Protein AF-A0A0R0ABS8-F1 (afdb_monomer_lite)

Foldseek 3Di:
DPDQPQPDVVNCVVVVVVVVVVLVVVLVVCLVPDLAQVVNLVVVLVVLVVVLVVVLVVCVSNVHDPVVSVVSNVCSVVVSVLQSVQWFADRPGRDTDGDPPSPDRDQADPPPRDGRVVPDPDDDD

Radius of gyration: 18.49 Å; chains: 1; bounding box: 50×42×43 Å

Sequence (125 aa):
MPPSPDLPLDDLMPWLFALWVAVGLAALAFFRHTRNARLKRGVWIALMLGADAVFLGVVWATGAPWYFFALALGVVAIGTRRSLAMTRFCDACGGNHFPMDGQTAPTTCRHCGADLQAARPPTVH

Organism: NCBI:txid676599

Secondary structure (DSSP, 8-state):
-PPP----HHHHHHHHHHHHHHHHHHHHHHHHH---HHHHHHHHHHHHHHHHHHHHHHHHHTT--HHHHHHHHHHHHHHHHHHHHH-EE-TTT--EE--SSSSS---B-TTT--BSGGGSPP---

Structure (mmCIF, N/CA/C/O backbone):
data_AF-A0A0R0ABS8-F1
#
_entry.id   AF-A0A0R0ABS8-F1
#
loop_
_atom_site.group_PDB
_atom_site.id
_atom_site.type_symbol
_atom_site.label_atom_id
_atom_site.label_alt_id
_atom_site.label_comp_id
_atom_site.label_asym_id
_atom_site.label_entity_id
_atom_site.label_seq_id
_atom_site.pdbx_PDB_ins_code
_atom_site.Cartn_x
_atom_site.Cartn_y
_atom_site.Cartn_z
_atom_site.occupancy
_atom_site.B_iso_or_equiv
_atom_site.auth_seq_id
_atom_site.auth_comp_id
_atom_site.auth_asym_id
_atom_site.auth_atom_id
_atom_site.pdbx_PDB_model_num
ATOM 1 N N . MET A 1 1 ? 30.102 -0.454 -21.520 1.00 45.16 1 MET A N 1
ATOM 2 C CA . MET A 1 1 ? 28.705 -0.562 -21.058 1.00 45.16 1 MET A CA 1
ATOM 3 C C . MET A 1 1 ? 28.683 -1.740 -20.098 1.00 45.16 1 MET A C 1
ATOM 5 O O . MET A 1 1 ? 28.936 -2.842 -20.568 1.00 45.16 1 MET A O 1
ATOM 9 N N . PRO A 1 2 ? 28.606 -1.530 -18.773 1.00 46.81 2 PRO A N 1
ATOM 10 C CA . PRO A 1 2 ? 28.516 -2.657 -17.850 1.00 46.81 2 PRO A CA 1
ATOM 11 C C . PRO A 1 2 ? 27.221 -3.427 -18.157 1.00 46.81 2 PRO A C 1
ATOM 13 O O . PRO A 1 2 ? 26.221 -2.771 -18.456 1.00 46.81 2 PRO A O 1
ATOM 16 N N . PRO A 1 3 ? 27.228 -4.771 -18.145 1.00 51.59 3 PRO A N 1
ATOM 17 C CA . PRO A 1 3 ? 25.997 -5.537 -18.265 1.00 51.59 3 PRO A CA 1
ATOM 18 C C . PRO A 1 3 ? 25.083 -5.114 -17.118 1.00 51.59 3 PRO A C 1
ATOM 20 O O . PRO A 1 3 ? 25.469 -5.185 -15.947 1.00 51.59 3 PRO A O 1
ATOM 23 N N . SER A 1 4 ? 23.903 -4.601 -17.452 1.00 60.97 4 SER A N 1
ATOM 24 C CA . SER A 1 4 ? 22.825 -4.512 -16.484 1.00 60.97 4 SER A CA 1
ATOM 25 C C . SER A 1 4 ? 22.567 -5.939 -15.982 1.00 60.97 4 SER A C 1
ATOM 27 O O . SER A 1 4 ? 22.556 -6.876 -16.786 1.00 60.97 4 SER A O 1
ATOM 29 N N . PRO A 1 5 ? 22.469 -6.166 -14.661 1.00 56.81 5 PRO A N 1
ATOM 30 C CA . PRO A 1 5 ? 22.058 -7.454 -14.132 1.00 56.81 5 PRO A CA 1
ATOM 31 C C . PRO A 1 5 ? 20.564 -7.589 -14.420 1.00 56.81 5 PRO A C 1
ATOM 33 O O . PRO A 1 5 ? 19.728 -7.343 -13.553 1.00 56.81 5 PRO A O 1
ATOM 36 N N . ASP A 1 6 ? 20.240 -7.906 -15.669 1.00 62.81 6 ASP A N 1
ATOM 37 C CA . ASP A 1 6 ? 18.882 -8.147 -16.123 1.00 62.81 6 ASP A CA 1
ATOM 38 C C . ASP A 1 6 ? 18.457 -9.487 -15.514 1.00 62.81 6 ASP A C 1
ATOM 40 O O . ASP A 1 6 ? 18.614 -10.546 -16.118 1.00 62.81 6 ASP A O 1
ATOM 44 N N . LEU A 1 7 ? 18.001 -9.462 -14.259 1.00 65.88 7 LEU A N 1
ATOM 45 C CA . LEU A 1 7 ? 17.281 -10.583 -13.670 1.00 65.88 7 LEU A CA 1
ATOM 46 C C . LEU A 1 7 ? 16.002 -10.748 -14.495 1.00 65.88 7 LEU A C 1
ATOM 48 O O . LEU A 1 7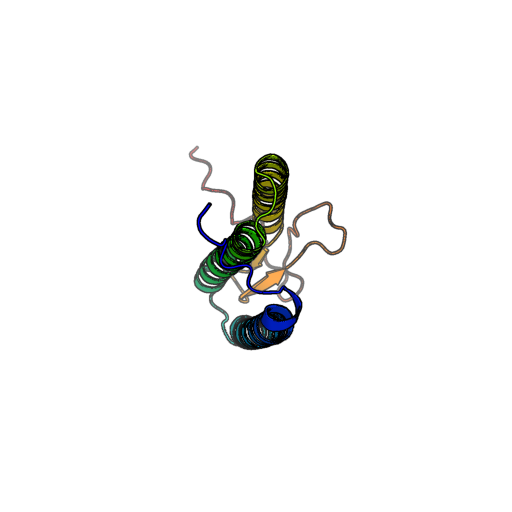 ? 15.153 -9.849 -14.463 1.00 65.88 7 LEU A O 1
ATOM 52 N N . PRO A 1 8 ? 15.854 -11.841 -15.261 1.00 76.50 8 PRO A N 1
ATOM 53 C CA . PRO A 1 8 ? 14.669 -12.028 -16.073 1.00 76.50 8 PRO A CA 1
ATOM 54 C C . PRO A 1 8 ? 13.462 -12.115 -15.139 1.00 76.50 8 PRO A C 1
ATOM 56 O O . PRO A 1 8 ? 13.474 -12.815 -14.124 1.00 76.50 8 PRO A O 1
ATOM 59 N N . LEU A 1 9 ? 12.410 -11.368 -15.473 1.00 79.38 9 LEU A N 1
ATOM 60 C CA . LEU A 1 9 ? 11.199 -11.292 -14.657 1.00 79.38 9 LEU A CA 1
ATOM 61 C C . LEU A 1 9 ? 10.586 -12.683 -14.419 1.00 79.38 9 LEU A C 1
ATOM 63 O O . LEU A 1 9 ? 10.022 -12.928 -13.353 1.00 79.38 9 LEU A O 1
ATOM 67 N N . ASP A 1 10 ? 10.757 -13.590 -15.381 1.00 84.00 10 ASP A N 1
ATOM 68 C CA . ASP A 1 10 ? 10.293 -14.977 -15.324 1.00 84.00 10 ASP A CA 1
ATOM 69 C C . ASP A 1 10 ? 10.928 -15.771 -14.171 1.00 84.00 10 ASP A C 1
ATOM 71 O O . ASP A 1 10 ? 10.237 -16.559 -13.525 1.00 84.00 10 ASP A O 1
ATOM 75 N N . ASP A 1 11 ? 12.194 -15.503 -13.831 1.00 85.56 11 ASP A N 1
ATOM 76 C CA . ASP A 1 11 ? 12.876 -16.148 -12.699 1.00 85.56 11 ASP A CA 1
ATOM 77 C C . ASP A 1 11 ? 12.467 -15.526 -11.355 1.00 85.56 11 ASP A C 1
ATOM 79 O O . ASP A 1 11 ? 12.468 -16.192 -10.315 1.00 85.56 11 ASP A O 1
ATOM 83 N N . LEU A 1 12 ? 12.091 -14.243 -11.355 1.00 83.19 12 LEU A N 1
ATOM 84 C CA . LEU A 1 12 ? 11.690 -13.507 -10.153 1.00 83.19 12 LEU A CA 1
ATOM 85 C C . LEU A 1 12 ? 10.230 -13.788 -9.755 1.00 83.19 12 LEU A C 1
ATOM 87 O O . LEU A 1 12 ? 9.886 -13.764 -8.569 1.00 83.19 12 LEU A O 1
ATOM 91 N N . MET A 1 13 ? 9.367 -14.061 -10.738 1.00 87.06 13 MET A N 1
ATOM 92 C CA . MET A 1 13 ? 7.920 -14.214 -10.561 1.00 87.06 13 MET A CA 1
ATOM 93 C C . MET A 1 13 ? 7.527 -15.260 -9.501 1.00 87.06 13 MET A C 1
ATOM 95 O O . MET A 1 13 ? 6.704 -14.932 -8.640 1.00 87.06 13 MET A O 1
ATOM 99 N N . PRO A 1 14 ? 8.101 -16.484 -9.474 1.00 91.94 14 PRO A N 1
ATOM 100 C CA . PRO A 1 14 ? 7.726 -17.495 -8.485 1.00 91.94 14 PRO A CA 1
ATOM 101 C C . PRO A 1 14 ? 8.056 -17.058 -7.055 1.00 91.94 14 PRO A C 1
ATOM 103 O O . PRO A 1 14 ? 7.266 -17.283 -6.136 1.00 91.94 14 PRO A O 1
ATOM 106 N N . TRP A 1 15 ? 9.194 -16.384 -6.868 1.00 90.25 15 TRP A N 1
ATOM 107 C CA . TRP A 1 15 ? 9.634 -15.882 -5.567 1.00 90.25 15 TRP A CA 1
ATOM 108 C C . TRP A 1 15 ? 8.773 -14.726 -5.074 1.00 90.25 15 TRP A C 1
ATOM 110 O O . TRP A 1 15 ? 8.380 -14.716 -3.906 1.00 90.25 15 TRP A O 1
ATOM 120 N N . LEU A 1 16 ? 8.425 -13.788 -5.958 1.00 90.06 16 LEU A N 1
ATOM 121 C CA . LEU A 1 16 ? 7.480 -12.721 -5.632 1.00 90.06 16 LEU A CA 1
ATOM 122 C C . LEU A 1 16 ? 6.128 -13.306 -5.234 1.00 90.06 16 LEU A C 1
ATOM 124 O O . LEU A 1 16 ? 5.567 -12.914 -4.213 1.00 90.06 16 LEU A O 1
ATOM 128 N N . PHE A 1 17 ? 5.618 -14.276 -5.992 1.00 92.50 17 PHE A N 1
ATOM 129 C CA . PHE A 1 17 ? 4.343 -14.914 -5.683 1.00 92.50 17 PHE A CA 1
ATOM 130 C C . PHE A 1 17 ? 4.376 -15.630 -4.325 1.00 92.50 17 PHE A C 1
ATOM 132 O O . PHE A 1 17 ? 3.483 -15.431 -3.501 1.00 92.50 17 PHE A O 1
ATOM 139 N N . ALA A 1 18 ? 5.433 -16.398 -4.049 1.00 93.81 18 ALA A N 1
ATOM 140 C CA . ALA A 1 18 ? 5.628 -17.058 -2.759 1.00 93.81 18 ALA A CA 1
ATOM 141 C C . ALA A 1 18 ? 5.700 -16.052 -1.597 1.00 93.81 18 ALA A C 1
ATOM 143 O O . ALA A 1 18 ? 5.050 -16.254 -0.568 1.00 93.81 18 ALA A O 1
ATOM 144 N N . LEU A 1 19 ? 6.426 -14.942 -1.777 1.00 92.81 19 LEU A N 1
ATOM 145 C CA . LEU A 1 19 ? 6.496 -13.849 -0.807 1.00 92.81 19 LEU A CA 1
ATOM 146 C C . LEU A 1 19 ? 5.106 -13.260 -0.533 1.00 92.81 19 LEU A C 1
ATOM 148 O O . LEU A 1 19 ? 4.719 -13.128 0.628 1.00 92.81 19 LEU A O 1
ATOM 152 N N . TRP A 1 20 ? 4.334 -12.949 -1.577 1.00 93.06 20 TRP A N 1
ATOM 153 C CA . TRP A 1 20 ? 2.990 -12.384 -1.432 1.00 93.06 20 TRP A CA 1
ATOM 154 C C . TRP A 1 20 ? 2.024 -13.337 -0.733 1.00 93.06 20 TRP A C 1
ATOM 156 O O . TRP A 1 20 ? 1.262 -12.904 0.134 1.00 93.06 20 TRP A O 1
ATOM 166 N N . VAL A 1 21 ? 2.082 -14.632 -1.052 1.00 95.62 21 VAL A N 1
ATOM 167 C CA . VAL A 1 21 ? 1.290 -15.659 -0.362 1.00 95.62 21 VAL A CA 1
ATOM 168 C C . VAL A 1 21 ? 1.673 -15.727 1.118 1.00 95.62 21 VAL A C 1
ATOM 170 O O . VAL A 1 21 ? 0.790 -15.692 1.978 1.00 95.62 21 VAL A O 1
ATOM 173 N N . ALA A 1 22 ? 2.969 -15.763 1.437 1.00 93.81 22 ALA A N 1
ATOM 174 C CA . ALA A 1 22 ? 3.448 -15.818 2.817 1.00 93.81 22 ALA A CA 1
ATOM 175 C C . ALA A 1 22 ? 3.025 -14.579 3.625 1.00 93.81 22 ALA A C 1
ATOM 177 O O . ALA A 1 22 ? 2.482 -14.711 4.726 1.00 93.81 22 ALA A O 1
ATOM 178 N N . VAL A 1 23 ? 3.201 -13.380 3.061 1.00 91.75 23 VAL A N 1
ATOM 179 C CA . VAL A 1 23 ? 2.776 -12.115 3.680 1.00 91.75 23 VAL A CA 1
ATOM 180 C C . VAL A 1 23 ? 1.261 -12.082 3.865 1.00 91.75 23 VAL A C 1
ATOM 182 O O . VAL A 1 23 ? 0.789 -11.717 4.942 1.00 91.75 23 VAL A O 1
ATOM 185 N N . GLY A 1 24 ? 0.491 -12.501 2.859 1.00 91.19 24 GLY A N 1
ATOM 186 C CA . GLY A 1 24 ? -0.969 -12.546 2.921 1.00 91.19 24 GLY A CA 1
ATOM 187 C C . GLY A 1 24 ? -1.482 -13.466 4.030 1.00 91.19 24 GLY A C 1
ATOM 188 O O . GLY A 1 24 ? -2.344 -13.065 4.815 1.00 91.19 24 GLY A O 1
ATOM 189 N N . LEU A 1 25 ? -0.914 -14.669 4.153 1.00 93.94 25 LEU A N 1
ATOM 190 C CA . LEU A 1 25 ? -1.272 -15.621 5.208 1.00 93.94 25 LEU A CA 1
ATOM 191 C C . LEU A 1 25 ? -0.867 -15.120 6.599 1.00 93.94 25 LEU A C 1
ATOM 193 O O . LEU A 1 25 ? -1.673 -15.186 7.532 1.00 93.94 25 LEU A O 1
ATOM 197 N N . ALA A 1 26 ? 0.344 -14.574 6.740 1.00 91.50 26 ALA A N 1
ATOM 198 C CA . ALA A 1 26 ? 0.823 -14.014 8.000 1.00 91.50 26 ALA A CA 1
ATOM 199 C C . ALA A 1 26 ? -0.034 -12.820 8.448 1.00 91.50 26 ALA A C 1
ATOM 201 O O . ALA A 1 26 ? -0.464 -12.759 9.603 1.00 91.50 26 ALA A O 1
ATOM 202 N N . ALA A 1 27 ? -0.351 -11.909 7.525 1.00 89.38 27 ALA A N 1
ATOM 203 C CA . ALA A 1 27 ? -1.239 -10.786 7.782 1.00 89.38 27 ALA A CA 1
ATOM 204 C C . ALA A 1 27 ? -2.633 -11.282 8.183 1.00 89.38 27 ALA A C 1
ATOM 206 O O . ALA A 1 27 ? -3.163 -10.854 9.206 1.00 89.38 27 ALA A O 1
ATOM 207 N N . LEU A 1 28 ? -3.216 -12.227 7.441 1.00 89.38 28 LEU A N 1
ATOM 208 C CA . LEU A 1 28 ? -4.532 -12.782 7.759 1.00 89.38 28 LEU A CA 1
ATOM 209 C C . LEU A 1 28 ? -4.570 -13.386 9.170 1.00 89.38 28 LEU A C 1
ATOM 211 O O . LEU A 1 28 ? -5.486 -13.084 9.938 1.00 89.38 28 LEU A O 1
ATOM 215 N N . ALA A 1 29 ? -3.577 -14.199 9.531 1.00 90.38 29 ALA A N 1
ATOM 216 C CA . ALA A 1 29 ? -3.472 -14.785 10.865 1.00 90.38 29 ALA A CA 1
ATOM 217 C C . ALA A 1 29 ? -3.354 -13.699 11.949 1.00 90.38 29 ALA A C 1
ATOM 219 O O . ALA A 1 29 ? -4.113 -13.699 12.925 1.00 90.38 29 ALA A O 1
ATOM 220 N N . PHE A 1 30 ? -2.470 -12.723 11.738 1.00 91.06 30 PHE A N 1
ATOM 221 C CA . PHE A 1 30 ? -2.244 -11.612 12.658 1.00 91.06 30 PHE A CA 1
ATOM 222 C C . PHE A 1 30 ? -3.506 -10.759 12.865 1.00 91.06 30 PHE A C 1
ATOM 224 O O . PHE A 1 30 ? -3.951 -10.545 13.996 1.00 91.06 30 PHE A O 1
ATOM 231 N N . PHE A 1 31 ? -4.145 -10.314 11.780 1.00 86.88 31 PHE A N 1
ATOM 232 C CA . PHE A 1 31 ? -5.333 -9.463 11.848 1.00 86.88 31 PHE A CA 1
ATOM 233 C C . PHE A 1 31 ? -6.559 -10.191 12.411 1.00 86.88 31 PHE A C 1
ATOM 235 O O . PHE A 1 31 ? -7.440 -9.520 12.957 1.00 86.88 31 PHE A O 1
ATOM 242 N N . ARG A 1 32 ? -6.620 -11.526 12.330 1.00 85.38 32 ARG A N 1
ATOM 243 C CA . ARG A 1 32 ? -7.682 -12.323 12.965 1.00 85.38 32 ARG A CA 1
ATOM 244 C C . ARG A 1 32 ? -7.452 -12.540 14.459 1.00 85.38 32 ARG A C 1
ATOM 246 O O . ARG A 1 32 ? -8.424 -12.526 15.209 1.00 85.38 32 ARG A O 1
ATOM 253 N N . HIS A 1 33 ? -6.209 -12.740 14.893 1.00 87.19 33 HIS A N 1
ATOM 254 C CA . HIS A 1 33 ? -5.924 -13.110 16.282 1.00 87.19 33 HIS A CA 1
ATOM 255 C C . HIS A 1 33 ? -5.691 -11.903 17.200 1.00 87.19 33 HIS A C 1
ATOM 257 O O . HIS A 1 33 ? -6.124 -11.881 18.351 1.00 87.19 33 HIS A O 1
ATOM 263 N N . THR A 1 34 ? -5.036 -10.858 16.700 1.00 86.69 34 THR A N 1
ATOM 264 C CA . THR A 1 34 ? -4.792 -9.645 17.482 1.00 86.69 34 THR A CA 1
ATOM 265 C C . THR A 1 34 ? -6.089 -8.847 17.635 1.00 86.69 34 THR A C 1
ATOM 267 O O . THR A 1 34 ? -6.823 -8.671 16.672 1.00 86.69 34 THR A O 1
ATOM 270 N N . ARG A 1 35 ? -6.382 -8.307 18.824 1.00 83.56 35 ARG A N 1
ATOM 271 C CA . ARG A 1 35 ? -7.485 -7.335 19.031 1.00 83.56 35 ARG A CA 1
ATOM 272 C C . ARG A 1 35 ? -7.002 -5.896 19.228 1.00 83.56 35 ARG A C 1
ATOM 274 O O . ARG A 1 35 ? -7.793 -4.967 19.176 1.00 83.56 35 ARG A O 1
ATOM 281 N N . ASN A 1 36 ? -5.697 -5.701 19.400 1.00 87.12 36 ASN A N 1
ATOM 282 C CA . ASN A 1 36 ? -5.096 -4.388 19.600 1.00 87.12 36 ASN A CA 1
ATOM 283 C C . ASN A 1 36 ? -5.119 -3.557 18.301 1.00 87.12 36 ASN A C 1
ATOM 285 O O . ASN A 1 36 ? -4.330 -3.793 17.383 1.00 87.12 36 ASN A O 1
ATOM 289 N N . ALA A 1 37 ? -6.013 -2.570 18.240 1.00 83.25 37 ALA A N 1
ATOM 290 C CA . ALA A 1 37 ? -6.198 -1.699 17.082 1.00 83.25 37 ALA A CA 1
ATOM 291 C C . ALA A 1 37 ? -4.981 -0.809 16.782 1.00 83.25 37 ALA A C 1
ATOM 293 O O . ALA A 1 37 ? -4.639 -0.605 15.615 1.00 83.25 37 ALA A O 1
ATOM 294 N N . ARG A 1 38 ? -4.270 -0.336 17.815 1.00 84.50 38 ARG A N 1
ATOM 295 C CA . ARG A 1 38 ? -3.059 0.483 17.652 1.00 84.50 38 ARG A CA 1
ATOM 296 C C . ARG A 1 38 ? -1.937 -0.313 16.990 1.00 84.50 38 ARG A C 1
ATOM 298 O O . ARG A 1 38 ? -1.311 0.180 16.053 1.00 84.50 38 ARG A O 1
ATOM 305 N N . LEU A 1 39 ? -1.732 -1.556 17.432 1.00 87.81 39 LEU A N 1
ATOM 306 C CA . LEU A 1 39 ? -0.741 -2.453 16.836 1.00 87.81 39 LEU A CA 1
ATOM 307 C C . LEU A 1 39 ? -1.113 -2.803 15.388 1.00 87.81 39 LEU A C 1
ATOM 309 O O . LEU A 1 39 ? -0.272 -2.707 14.499 1.00 87.81 39 LEU A O 1
ATOM 313 N N . LYS A 1 40 ? -2.389 -3.117 15.130 1.00 86.75 40 LYS A N 1
ATOM 314 C CA . LYS A 1 40 ? -2.907 -3.365 13.775 1.00 86.75 40 LYS A CA 1
ATOM 315 C C . LYS A 1 40 ? -2.677 -2.198 12.826 1.00 86.75 40 LYS A C 1
ATOM 317 O O . LYS A 1 40 ? -2.255 -2.423 11.698 1.00 86.75 40 LYS A O 1
ATOM 322 N N . ARG A 1 41 ? -2.918 -0.964 13.279 1.00 88.00 41 ARG A N 1
ATOM 323 C CA . ARG A 1 41 ? -2.688 0.240 12.471 1.00 88.00 41 ARG A CA 1
ATOM 324 C C . ARG A 1 41 ? -1.210 0.394 12.107 1.00 88.00 41 ARG A C 1
ATOM 326 O O . ARG A 1 41 ? -0.910 0.663 10.950 1.00 88.00 41 ARG A O 1
ATOM 333 N N . GLY A 1 42 ? -0.304 0.176 13.063 1.00 89.06 42 GLY A N 1
ATOM 334 C CA . GLY A 1 42 ? 1.140 0.205 12.813 1.00 89.06 42 GLY A CA 1
ATOM 335 C C . GLY A 1 42 ? 1.585 -0.864 11.812 1.00 89.06 42 GLY A C 1
ATOM 336 O O . GLY A 1 42 ? 2.254 -0.545 10.834 1.00 89.06 42 GLY A O 1
ATOM 337 N N . VAL A 1 43 ? 1.145 -2.111 12.007 1.00 91.12 43 VAL A N 1
ATOM 338 C CA . VAL A 1 43 ? 1.456 -3.226 11.096 1.00 91.12 43 VAL A CA 1
ATOM 339 C C . VAL A 1 43 ? 0.867 -2.994 9.706 1.00 91.12 43 VAL A C 1
ATOM 341 O O . VAL A 1 43 ? 1.541 -3.250 8.719 1.00 91.12 43 VAL A O 1
ATOM 344 N N . TRP A 1 44 ? -0.350 -2.456 9.599 1.00 89.88 44 TRP A N 1
ATOM 345 C CA . TRP A 1 44 ? -0.960 -2.124 8.310 1.00 89.88 44 TRP A CA 1
ATOM 346 C C . TRP A 1 44 ? -0.170 -1.063 7.541 1.00 89.88 44 TRP A C 1
ATOM 348 O O . TRP A 1 44 ? 0.076 -1.231 6.349 1.00 89.88 44 TRP A O 1
ATOM 358 N N . ILE A 1 45 ? 0.269 0.001 8.225 1.00 91.06 45 ILE A N 1
ATOM 359 C CA . ILE A 1 45 ? 1.125 1.033 7.625 1.00 91.06 45 ILE A CA 1
ATOM 360 C C . ILE A 1 45 ? 2.449 0.418 7.160 1.00 91.06 45 ILE A C 1
ATOM 362 O O . ILE A 1 45 ? 2.856 0.650 6.025 1.00 91.06 45 ILE A O 1
ATOM 366 N N . ALA A 1 46 ? 3.092 -0.394 8.003 1.00 92.56 46 ALA A N 1
ATOM 367 C CA . ALA A 1 46 ? 4.347 -1.055 7.656 1.00 92.56 46 ALA A CA 1
ATOM 368 C C . ALA A 1 46 ? 4.190 -2.009 6.459 1.00 92.56 46 ALA A C 1
ATOM 370 O O . ALA A 1 46 ? 5.033 -2.004 5.568 1.00 92.56 46 ALA A O 1
ATOM 371 N N . LEU A 1 47 ? 3.102 -2.785 6.406 1.00 91.50 47 LEU A N 1
ATOM 372 C CA . LEU A 1 47 ? 2.809 -3.692 5.295 1.00 91.50 47 LEU A CA 1
ATOM 373 C C . LEU A 1 47 ? 2.570 -2.938 3.986 1.00 91.50 47 LEU A C 1
ATOM 375 O O . LEU A 1 47 ? 3.121 -3.343 2.971 1.00 91.50 47 LEU A O 1
ATOM 379 N N . MET A 1 48 ? 1.798 -1.847 4.006 1.00 90.94 48 MET A N 1
ATOM 380 C CA . MET A 1 48 ? 1.570 -1.013 2.819 1.00 90.94 48 MET A CA 1
ATOM 381 C C . MET A 1 48 ? 2.876 -0.407 2.299 1.00 90.94 48 MET A C 1
ATOM 383 O O . MET A 1 48 ? 3.219 -0.593 1.139 1.00 90.94 48 MET A O 1
ATOM 387 N N . LEU A 1 49 ? 3.659 0.236 3.170 1.00 93.88 49 LEU A N 1
ATOM 388 C CA . LEU A 1 49 ? 4.935 0.833 2.761 1.00 93.88 49 LEU A CA 1
ATOM 389 C C . LEU A 1 49 ? 5.956 -0.220 2.304 1.00 93.88 49 LEU A C 1
ATOM 391 O O . LEU A 1 49 ? 6.720 0.026 1.374 1.00 93.88 49 LEU A O 1
ATOM 395 N N . GLY A 1 50 ? 5.973 -1.395 2.939 1.00 93.88 50 GLY A N 1
ATOM 396 C CA . GLY A 1 50 ? 6.826 -2.511 2.535 1.00 93.88 50 GLY A CA 1
ATOM 397 C C . GLY A 1 50 ? 6.431 -3.077 1.170 1.00 93.88 50 GLY A C 1
ATOM 398 O O . GLY A 1 50 ? 7.295 -3.281 0.323 1.00 93.88 50 GLY A O 1
ATOM 399 N N . ALA A 1 51 ? 5.132 -3.271 0.936 1.00 92.12 51 ALA A N 1
ATOM 400 C CA . ALA A 1 51 ? 4.574 -3.689 -0.348 1.00 92.12 51 ALA A CA 1
ATOM 401 C C . ALA A 1 51 ? 4.955 -2.718 -1.477 1.00 92.12 51 ALA A C 1
ATOM 403 O O . ALA A 1 51 ? 5.456 -3.141 -2.521 1.00 92.12 51 ALA A O 1
ATOM 404 N N . ASP A 1 52 ? 4.785 -1.422 -1.229 1.00 93.75 52 ASP A N 1
ATOM 405 C CA . ASP A 1 52 ? 5.146 -0.343 -2.147 1.00 93.75 52 ASP A CA 1
ATOM 406 C C . ASP A 1 52 ? 6.644 -0.333 -2.468 1.00 93.75 52 ASP A C 1
ATOM 408 O O . ASP A 1 52 ? 7.038 -0.230 -3.630 1.00 93.75 52 ASP A O 1
ATOM 412 N N . ALA A 1 53 ? 7.487 -0.472 -1.441 1.00 95.25 53 ALA A N 1
ATOM 413 C CA . ALA A 1 53 ? 8.936 -0.514 -1.596 1.00 95.25 53 ALA A CA 1
ATOM 414 C C . ALA A 1 53 ? 9.388 -1.733 -2.412 1.00 95.25 53 ALA A C 1
ATOM 416 O O . ALA A 1 53 ? 10.238 -1.592 -3.290 1.00 95.25 53 ALA A O 1
ATOM 417 N N . VAL A 1 54 ? 8.798 -2.909 -2.167 1.00 93.62 54 VAL A N 1
ATOM 418 C CA . VAL A 1 54 ? 9.069 -4.122 -2.956 1.00 93.62 54 VAL A CA 1
ATOM 419 C C . VAL A 1 54 ? 8.658 -3.910 -4.411 1.00 93.62 54 VAL A C 1
ATOM 421 O O . VAL A 1 54 ? 9.453 -4.179 -5.308 1.00 93.62 54 VAL A O 1
ATOM 424 N N . PHE A 1 55 ? 7.459 -3.379 -4.659 1.00 92.94 55 PHE A N 1
ATOM 425 C CA . PHE A 1 55 ? 6.983 -3.105 -6.014 1.00 92.94 55 PHE A CA 1
ATOM 426 C C . PHE A 1 55 ? 7.900 -2.128 -6.763 1.00 92.94 55 PHE A C 1
ATOM 428 O O . PHE A 1 55 ? 8.343 -2.424 -7.872 1.00 92.94 55 PHE A O 1
ATOM 435 N N . LEU A 1 56 ? 8.245 -0.993 -6.149 1.00 94.00 56 LEU A N 1
ATOM 436 C CA . LEU A 1 56 ? 9.156 -0.014 -6.750 1.00 94.00 56 LEU A CA 1
ATOM 437 C C . LEU A 1 56 ? 10.560 -0.592 -6.960 1.00 94.00 56 LEU A C 1
ATOM 439 O O . LEU A 1 56 ? 11.179 -0.322 -7.987 1.00 94.00 56 LEU A O 1
ATOM 443 N N . GLY A 1 57 ? 11.044 -1.420 -6.032 1.00 91.62 57 GLY A N 1
ATOM 444 C CA . GLY A 1 57 ? 12.309 -2.139 -6.169 1.00 91.62 57 GLY A CA 1
ATOM 445 C C . GLY A 1 57 ? 12.323 -3.067 -7.384 1.00 91.62 57 GLY A C 1
ATOM 446 O O . GLY A 1 57 ? 13.298 -3.067 -8.130 1.00 91.62 57 GLY A O 1
ATOM 447 N N . VAL A 1 58 ? 11.227 -3.791 -7.640 1.00 89.62 58 VAL A N 1
ATOM 448 C CA . VAL A 1 58 ? 11.075 -4.625 -8.845 1.00 89.62 58 VAL A CA 1
ATOM 449 C C . VAL A 1 58 ? 11.049 -3.763 -10.107 1.00 89.62 58 VAL A C 1
ATOM 451 O O . VAL A 1 58 ? 11.795 -4.041 -11.042 1.00 89.62 58 VAL A O 1
ATOM 454 N N . VAL A 1 59 ? 10.257 -2.685 -10.132 1.00 89.50 59 VAL A N 1
ATOM 455 C CA . VAL A 1 59 ? 10.214 -1.762 -11.284 1.00 89.50 59 VAL A CA 1
ATOM 456 C C . VAL A 1 59 ? 11.610 -1.218 -11.595 1.00 89.50 59 VAL A C 1
ATOM 458 O O . VAL A 1 59 ? 12.021 -1.205 -12.754 1.00 89.50 59 VAL A O 1
ATOM 461 N N . TRP A 1 60 ? 12.370 -0.834 -10.571 1.00 88.94 60 TRP A N 1
ATOM 462 C CA . TRP A 1 60 ? 13.753 -0.392 -10.731 1.00 88.94 60 TRP A CA 1
ATOM 463 C C . TRP A 1 60 ? 14.670 -1.505 -11.262 1.00 88.94 60 TRP A C 1
ATOM 465 O O . TRP A 1 60 ? 15.426 -1.281 -12.206 1.00 88.94 60 TRP A O 1
ATOM 475 N N . ALA A 1 61 ? 14.583 -2.712 -10.693 1.00 86.81 61 ALA A N 1
ATOM 476 C CA . ALA A 1 61 ? 15.426 -3.851 -11.061 1.00 86.81 61 ALA A CA 1
ATOM 477 C C . ALA A 1 61 ? 15.213 -4.328 -12.506 1.00 86.81 61 ALA A C 1
ATOM 479 O O . ALA A 1 61 ? 16.158 -4.786 -13.136 1.00 86.81 61 ALA A O 1
ATOM 480 N N . THR A 1 62 ? 14.005 -4.173 -13.053 1.00 85.00 62 THR A N 1
ATOM 481 C CA . THR A 1 62 ? 13.707 -4.515 -14.459 1.00 85.00 62 THR A CA 1
ATOM 482 C C . THR A 1 62 ? 14.307 -3.541 -15.483 1.00 85.00 62 THR A C 1
ATOM 484 O O . THR A 1 62 ? 14.105 -3.716 -16.682 1.00 85.00 62 THR A O 1
ATOM 487 N N . GLY A 1 63 ? 15.017 -2.496 -15.039 1.00 85.31 63 GLY A N 1
ATOM 488 C CA . GLY A 1 63 ? 15.607 -1.496 -15.931 1.00 85.31 63 GLY A CA 1
ATOM 489 C C . GLY A 1 63 ? 14.572 -0.558 -16.558 1.00 85.31 63 GLY A C 1
ATOM 490 O O . GLY A 1 63 ? 14.815 0.010 -17.624 1.00 85.31 63 GLY A O 1
ATOM 491 N N . ALA A 1 64 ? 13.408 -0.396 -15.918 1.00 86.50 64 ALA A N 1
ATOM 492 C CA . ALA A 1 64 ? 12.344 0.453 -16.430 1.00 86.50 64 ALA A CA 1
ATOM 493 C C . ALA A 1 64 ? 12.826 1.906 -16.643 1.00 86.50 64 ALA A C 1
ATOM 495 O O . ALA A 1 64 ? 13.578 2.443 -15.822 1.00 86.50 64 ALA A O 1
ATOM 496 N N . PRO A 1 65 ? 12.363 2.592 -17.705 1.00 91.19 65 PRO A N 1
ATOM 497 C CA . PRO A 1 65 ? 12.708 3.989 -17.931 1.00 91.19 65 PRO A CA 1
ATOM 498 C C . PRO A 1 65 ? 12.324 4.887 -16.747 1.00 91.19 65 PRO A C 1
ATOM 500 O O . PRO A 1 65 ? 11.282 4.699 -16.115 1.00 91.19 65 PRO A O 1
ATOM 503 N N . TRP A 1 66 ? 13.119 5.929 -16.488 1.00 90.88 66 TRP A N 1
ATOM 504 C CA . TRP A 1 66 ? 12.943 6.800 -15.316 1.00 90.88 66 TRP A CA 1
ATOM 505 C C . TRP A 1 66 ? 11.546 7.442 -15.220 1.00 90.88 66 TRP A C 1
ATOM 507 O O . TRP A 1 66 ? 11.018 7.607 -14.122 1.00 90.88 66 TRP A O 1
ATOM 517 N N . TYR A 1 67 ? 10.918 7.774 -16.354 1.00 93.50 67 TYR A N 1
ATOM 518 C CA . TYR A 1 67 ? 9.571 8.351 -16.386 1.00 93.50 67 TYR A CA 1
ATOM 519 C C . TYR A 1 67 ? 8.498 7.338 -15.964 1.00 93.50 67 TYR A C 1
ATOM 521 O O . TYR A 1 67 ? 7.518 7.712 -15.322 1.00 93.50 67 TYR A O 1
ATOM 529 N N . PHE A 1 68 ? 8.694 6.052 -16.270 1.00 91.75 68 PHE A N 1
ATOM 530 C CA . PHE A 1 68 ? 7.805 4.983 -15.824 1.00 91.75 68 PHE A CA 1
ATOM 531 C C . PHE A 1 68 ? 7.937 4.771 -14.316 1.00 91.75 68 PHE A C 1
ATOM 533 O O . PHE A 1 68 ? 6.931 4.669 -13.618 1.00 91.75 68 PHE A O 1
ATOM 540 N N . PHE A 1 69 ? 9.166 4.799 -13.793 1.00 91.81 69 PHE A N 1
ATOM 541 C CA . PHE A 1 69 ? 9.403 4.752 -12.351 1.00 91.81 69 PHE A CA 1
ATOM 542 C C . PHE A 1 69 ? 8.772 5.952 -11.624 1.00 91.81 69 PHE A C 1
ATOM 544 O O . PHE A 1 69 ? 8.111 5.775 -10.603 1.00 91.81 69 PHE A O 1
ATOM 551 N N . ALA A 1 70 ? 8.910 7.166 -12.167 1.00 94.50 70 ALA A N 1
ATOM 552 C CA . ALA A 1 70 ? 8.287 8.365 -11.604 1.00 94.50 70 ALA A CA 1
ATOM 553 C C . ALA A 1 70 ? 6.750 8.264 -11.579 1.00 94.50 70 ALA A C 1
ATOM 555 O O . ALA A 1 70 ? 6.121 8.616 -10.578 1.00 94.50 70 ALA A O 1
ATOM 556 N N . LEU A 1 71 ? 6.147 7.731 -12.648 1.00 95.75 71 LEU A N 1
ATOM 557 C CA . LEU A 1 71 ? 4.712 7.450 -12.700 1.00 95.75 71 LEU A CA 1
ATOM 558 C C . LEU A 1 71 ? 4.307 6.405 -11.650 1.00 95.75 71 LEU A C 1
ATOM 560 O O . LEU A 1 71 ? 3.362 6.639 -10.897 1.00 95.75 71 LEU A O 1
ATOM 564 N N . ALA A 1 72 ? 5.031 5.286 -11.572 1.00 94.06 72 ALA A N 1
ATOM 565 C CA . ALA A 1 72 ? 4.788 4.224 -10.599 1.00 94.06 72 ALA A CA 1
ATOM 566 C C . ALA A 1 72 ? 4.849 4.760 -9.162 1.00 94.06 72 ALA A C 1
ATOM 568 O O . ALA A 1 72 ? 3.927 4.531 -8.382 1.00 94.06 72 ALA A O 1
ATOM 569 N N . LEU A 1 73 ? 5.875 5.551 -8.838 1.00 95.50 73 LEU A N 1
ATOM 570 C CA . LEU A 1 73 ? 6.022 6.210 -7.542 1.00 95.50 73 LEU A CA 1
ATOM 571 C C . LEU A 1 73 ? 4.829 7.122 -7.226 1.00 95.50 73 LEU A C 1
ATOM 573 O O . LEU A 1 73 ? 4.301 7.079 -6.115 1.00 95.50 73 LEU A O 1
ATOM 577 N N . GLY A 1 74 ? 4.377 7.922 -8.196 1.00 95.88 74 GLY A N 1
ATOM 578 C CA . GLY A 1 74 ? 3.211 8.791 -8.036 1.00 95.88 74 GLY A CA 1
ATOM 579 C C . GLY A 1 74 ? 1.924 8.007 -7.762 1.00 95.88 74 GLY A C 1
ATOM 580 O O . GLY A 1 74 ? 1.201 8.318 -6.812 1.00 95.88 74 GLY A O 1
ATOM 581 N N . VAL A 1 75 ? 1.662 6.962 -8.552 1.00 95.31 75 VAL A N 1
ATOM 582 C CA . VAL A 1 75 ? 0.484 6.091 -8.394 1.00 95.31 75 VAL A CA 1
ATOM 583 C C . VAL A 1 75 ? 0.493 5.406 -7.033 1.00 95.31 75 VAL A C 1
ATOM 585 O O . VAL A 1 75 ? -0.514 5.441 -6.326 1.00 95.31 75 VAL A O 1
ATOM 588 N N . VAL A 1 76 ? 1.633 4.839 -6.642 1.00 95.69 76 VAL A N 1
ATOM 589 C CA . VAL A 1 76 ? 1.812 4.158 -5.358 1.00 95.69 76 VAL A CA 1
ATOM 590 C C . VAL A 1 76 ? 1.613 5.128 -4.192 1.00 95.69 76 VAL A C 1
ATOM 592 O O . VAL A 1 76 ? 0.809 4.862 -3.303 1.00 95.69 76 VAL A O 1
ATOM 595 N N . ALA A 1 77 ? 2.231 6.311 -4.223 1.00 94.56 77 ALA A N 1
ATOM 596 C CA . ALA A 1 77 ? 2.083 7.301 -3.156 1.00 94.56 77 ALA A CA 1
ATOM 597 C C . ALA A 1 77 ? 0.624 7.762 -2.970 1.00 94.56 77 ALA A C 1
ATOM 599 O O . ALA A 1 77 ? 0.145 7.899 -1.838 1.00 94.56 77 ALA A O 1
ATOM 600 N N . ILE A 1 78 ? -0.100 7.994 -4.070 1.00 94.25 78 ILE A N 1
ATOM 601 C CA . ILE A 1 78 ? -1.521 8.372 -4.034 1.00 94.25 78 ILE A CA 1
ATOM 602 C C . ILE A 1 78 ? -2.372 7.199 -3.536 1.00 94.25 78 ILE A C 1
ATOM 604 O O . ILE A 1 78 ? -3.209 7.381 -2.645 1.00 94.25 78 ILE A O 1
ATOM 608 N N . GLY A 1 79 ? -2.145 6.003 -4.082 1.00 90.75 79 GLY A N 1
ATOM 609 C CA . GLY A 1 79 ? -2.845 4.777 -3.715 1.00 90.75 79 GLY A CA 1
ATOM 610 C C . GLY A 1 79 ? -2.706 4.472 -2.229 1.00 90.75 79 GLY A C 1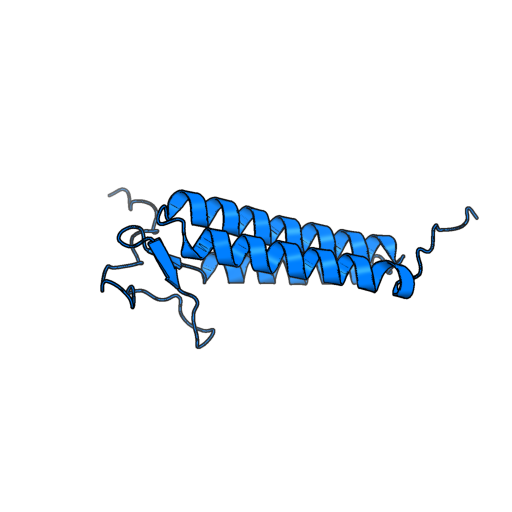
ATOM 611 O O . GLY A 1 79 ? -3.709 4.295 -1.540 1.00 90.75 79 GLY A O 1
ATOM 612 N N . THR A 1 80 ? -1.488 4.527 -1.700 1.00 91.94 80 THR A N 1
ATOM 613 C CA . THR A 1 80 ? -1.198 4.254 -0.291 1.00 91.94 80 THR A CA 1
ATOM 614 C C . THR A 1 80 ? -1.798 5.300 0.629 1.00 91.94 80 THR A C 1
ATOM 616 O O . THR A 1 80 ? -2.447 4.944 1.614 1.00 91.94 80 THR A O 1
ATOM 619 N N . ARG A 1 81 ? -1.712 6.592 0.286 1.00 90.38 81 ARG A N 1
ATOM 620 C CA . ARG A 1 81 ? -2.406 7.644 1.050 1.00 90.38 81 ARG A CA 1
ATOM 621 C C . ARG A 1 81 ? -3.911 7.404 1.107 1.00 90.38 81 ARG A C 1
ATOM 623 O O . ARG A 1 81 ? -4.502 7.500 2.184 1.00 90.38 81 ARG A O 1
ATOM 630 N N . ARG A 1 82 ? -4.530 7.060 -0.025 1.00 88.44 82 ARG A N 1
ATOM 631 C CA . ARG A 1 82 ? -5.969 6.780 -0.093 1.00 88.44 82 ARG A CA 1
ATOM 632 C C . ARG A 1 82 ? -6.333 5.525 0.706 1.00 88.44 82 ARG A C 1
ATOM 634 O O . ARG A 1 82 ? -7.270 5.566 1.500 1.00 88.44 82 ARG A O 1
ATOM 641 N N . SER A 1 83 ? -5.571 4.444 0.564 1.00 87.12 83 SER A N 1
ATOM 642 C CA . SER A 1 83 ? -5.764 3.187 1.299 1.00 87.12 83 SER A CA 1
ATOM 643 C C . SER A 1 83 ? -5.664 3.381 2.812 1.00 87.12 83 SER A C 1
ATOM 645 O O . SER A 1 83 ? -6.519 2.895 3.559 1.00 87.12 83 SER A O 1
ATOM 647 N N . LEU A 1 84 ? -4.672 4.144 3.279 1.00 86.00 84 LEU A N 1
ATOM 648 C CA . LEU A 1 84 ? -4.500 4.461 4.698 1.00 86.00 84 LEU A CA 1
ATOM 649 C C . LEU A 1 84 ? -5.617 5.364 5.236 1.00 86.00 84 LEU A C 1
ATOM 651 O O . LEU A 1 84 ? -6.083 5.146 6.351 1.00 86.00 84 LEU A O 1
ATOM 655 N N . ALA A 1 85 ? -6.086 6.341 4.455 1.00 83.75 85 ALA A N 1
ATOM 656 C CA . ALA A 1 85 ? -7.184 7.221 4.862 1.00 83.75 85 ALA A CA 1
ATOM 657 C C . ALA A 1 85 ? -8.541 6.492 4.949 1.00 83.75 85 ALA A C 1
ATOM 659 O O . ALA A 1 85 ? -9.398 6.852 5.765 1.00 83.75 85 ALA A O 1
ATOM 660 N N . MET A 1 86 ? -8.734 5.473 4.108 1.00 82.06 86 MET A N 1
ATOM 661 C CA . MET A 1 86 ? -9.977 4.706 4.016 1.00 82.06 86 MET A CA 1
ATOM 662 C C . MET A 1 86 ? -10.061 3.543 5.011 1.00 82.06 86 MET A C 1
ATOM 664 O O . MET A 1 86 ? -11.162 3.195 5.439 1.00 82.06 86 MET A O 1
ATOM 668 N N . THR A 1 87 ? -8.930 2.952 5.399 1.00 83.50 87 THR A N 1
ATOM 669 C CA . THR A 1 87 ? -8.905 1.804 6.317 1.00 83.50 87 THR A CA 1
ATOM 670 C C . THR A 1 87 ? -9.102 2.263 7.760 1.00 83.50 87 THR A C 1
ATOM 672 O O . THR A 1 87 ? -8.335 3.080 8.274 1.00 83.50 87 THR A O 1
ATOM 675 N N . ARG A 1 88 ? -10.114 1.722 8.448 1.00 83.19 88 ARG A N 1
ATOM 676 C CA . ARG A 1 88 ? -10.397 2.038 9.857 1.00 83.19 88 ARG A CA 1
ATOM 677 C C . ARG A 1 88 ? -10.332 0.775 10.709 1.00 83.19 88 ARG A C 1
ATOM 679 O O . ARG A 1 88 ? -10.877 -0.265 10.354 1.00 83.19 88 ARG A O 1
ATOM 686 N N . PHE A 1 89 ? -9.692 0.897 11.867 1.00 85.38 89 PHE A N 1
ATOM 687 C CA . PHE A 1 89 ? -9.635 -0.150 12.885 1.00 85.38 89 PHE A CA 1
ATOM 688 C C . PHE A 1 89 ? -10.471 0.286 14.084 1.00 85.38 89 PHE A C 1
ATOM 690 O O . PHE A 1 89 ? -10.346 1.427 14.526 1.00 85.38 89 PHE A O 1
ATOM 697 N N . CYS A 1 90 ? -11.317 -0.607 14.591 1.00 84.38 90 CYS A N 1
ATOM 698 C CA . CYS A 1 90 ? -12.133 -0.353 15.771 1.00 84.38 90 CYS A CA 1
ATOM 699 C C . CYS A 1 90 ? -11.300 -0.508 17.045 1.00 84.38 90 CYS A C 1
ATOM 701 O O . CYS A 1 90 ? -10.807 -1.604 17.308 1.00 84.38 90 CYS A O 1
ATOM 703 N N . ASP A 1 91 ? -11.206 0.540 17.864 1.00 82.06 91 ASP A N 1
ATOM 704 C CA . ASP A 1 91 ? -10.472 0.487 19.136 1.00 82.06 91 ASP A CA 1
ATOM 705 C C . ASP A 1 91 ? -11.182 -0.371 20.204 1.00 82.06 91 ASP A C 1
ATOM 707 O O . ASP A 1 91 ? -10.523 -0.919 21.083 1.00 82.06 91 ASP A O 1
ATOM 711 N N . ALA A 1 92 ? -12.505 -0.561 20.095 1.00 81.81 92 ALA A N 1
ATOM 712 C CA . ALA A 1 92 ? -13.295 -1.335 21.058 1.00 81.81 92 ALA A CA 1
ATOM 713 C C . ALA A 1 92 ? -13.209 -2.859 20.845 1.00 81.81 92 ALA A C 1
ATOM 715 O O . ALA A 1 92 ? -13.035 -3.611 21.800 1.00 81.81 92 ALA A O 1
ATOM 716 N N . CYS A 1 93 ? -13.345 -3.335 19.601 1.00 81.75 93 CYS A N 1
ATOM 717 C CA . CYS A 1 93 ? -13.361 -4.776 19.300 1.00 81.75 93 CYS A CA 1
ATOM 718 C C . CYS A 1 93 ? -12.153 -5.265 18.485 1.00 81.75 93 CYS A C 1
ATOM 720 O O . CYS A 1 93 ? -11.992 -6.469 18.280 1.00 81.75 93 CYS A O 1
ATOM 722 N N . GLY A 1 94 ? -11.311 -4.355 17.987 1.00 79.88 94 GLY A N 1
ATOM 723 C CA . GLY A 1 94 ? -10.193 -4.689 17.105 1.00 79.88 94 GLY A CA 1
ATOM 724 C C . GLY A 1 94 ? -10.602 -5.040 15.672 1.00 79.88 94 GLY A C 1
ATOM 725 O O . GLY A 1 94 ? -9.759 -5.517 14.908 1.00 79.88 94 GLY A O 1
ATOM 726 N N . GLY A 1 95 ? -11.871 -4.847 15.298 1.00 83.12 95 GLY A N 1
ATOM 727 C CA . GLY A 1 95 ? -12.387 -5.107 13.953 1.00 83.12 95 GLY A CA 1
ATOM 728 C C . GLY A 1 95 ? -11.703 -4.245 12.889 1.00 83.12 95 GLY A C 1
ATOM 729 O O . GLY A 1 95 ? -11.404 -3.075 13.129 1.00 83.12 95 GLY A O 1
ATOM 730 N N . ASN A 1 96 ? -11.444 -4.832 11.720 1.00 84.69 96 ASN A N 1
ATOM 731 C CA . ASN A 1 96 ? -10.914 -4.122 10.558 1.00 84.69 96 ASN A CA 1
ATOM 732 C C . ASN A 1 96 ? -12.056 -3.806 9.587 1.00 84.69 96 ASN A C 1
ATOM 734 O O . ASN A 1 96 ? -12.825 -4.703 9.231 1.00 84.69 96 ASN A O 1
ATOM 738 N N . HIS A 1 97 ? -12.170 -2.547 9.175 1.00 84.12 97 HIS A N 1
ATOM 739 C CA . HIS A 1 97 ? -13.232 -2.075 8.302 1.00 84.12 97 HIS A CA 1
ATOM 740 C C . HIS A 1 97 ? -12.651 -1.352 7.090 1.00 84.12 97 HIS A C 1
ATOM 742 O O . HIS A 1 97 ? -11.993 -0.316 7.204 1.00 84.12 97 HIS A O 1
ATOM 748 N N . PHE A 1 98 ? -12.968 -1.901 5.922 1.00 79.06 98 PHE A N 1
ATOM 749 C CA . PHE A 1 98 ? -12.680 -1.317 4.621 1.00 79.06 98 PHE A CA 1
ATOM 750 C C . PHE A 1 98 ? -13.982 -0.795 4.004 1.00 79.06 98 PHE A C 1
ATOM 752 O O . PHE A 1 98 ? -15.037 -1.406 4.216 1.00 79.06 98 PHE A O 1
ATOM 759 N N . PRO A 1 99 ? -13.947 0.315 3.249 1.00 73.06 99 PRO A N 1
ATOM 760 C CA . PRO A 1 99 ? -15.114 0.744 2.494 1.00 73.06 99 PRO A CA 1
ATOM 761 C C . PRO A 1 99 ? -15.412 -0.290 1.404 1.00 73.06 99 PRO A C 1
ATOM 763 O O . PRO A 1 99 ? -14.566 -0.552 0.555 1.00 73.06 99 PRO A O 1
ATOM 766 N N . MET A 1 100 ? -16.612 -0.873 1.421 1.00 68.44 100 MET A N 1
ATOM 767 C CA . MET A 1 100 ? -17.056 -1.771 0.344 1.00 68.44 100 MET A CA 1
ATOM 768 C C . MET A 1 100 ? -17.337 -0.998 -0.948 1.00 68.44 100 MET A C 1
ATOM 770 O O . MET A 1 100 ? -17.102 -1.509 -2.036 1.00 68.44 100 MET A O 1
ATOM 774 N N . ASP A 1 101 ? -17.736 0.267 -0.812 1.00 72.50 101 ASP A N 1
ATOM 775 C CA . ASP A 1 101 ? -18.247 1.071 -1.925 1.00 72.50 101 ASP A CA 1
ATOM 776 C C . ASP A 1 101 ? -17.188 2.056 -2.456 1.00 72.50 101 ASP A C 1
ATOM 778 O O . ASP A 1 101 ? -17.469 2.891 -3.311 1.00 72.50 101 ASP A O 1
ATOM 782 N N . GLY A 1 102 ? -15.963 2.010 -1.909 1.00 62.19 102 GLY A N 1
ATOM 783 C CA . GLY A 1 102 ? -14.812 2.820 -2.337 1.00 62.19 102 GLY A CA 1
ATOM 784 C C . GLY A 1 102 ? -14.932 4.341 -2.143 1.00 62.19 102 GLY A C 1
ATOM 785 O O . GLY A 1 102 ? -14.006 5.071 -2.518 1.00 62.19 102 GLY A O 1
ATOM 786 N N . GLN A 1 103 ? -16.045 4.820 -1.573 1.00 67.00 103 GLN A N 1
ATOM 787 C CA . GLN A 1 103 ? -16.397 6.244 -1.526 1.00 67.00 103 GLN A CA 1
ATOM 788 C C . GLN A 1 103 ? -16.315 6.866 -0.127 1.00 67.00 103 GLN A C 1
ATOM 790 O O . GLN A 1 103 ? -15.819 7.982 0.005 1.00 67.00 103 GLN A O 1
ATOM 795 N N . THR A 1 104 ? -16.734 6.166 0.931 1.00 69.12 104 THR A N 1
ATOM 796 C CA . THR A 1 104 ? -16.780 6.741 2.288 1.00 69.12 104 THR A CA 1
ATOM 797 C C . THR A 1 104 ? -16.177 5.806 3.323 1.00 69.12 104 THR A C 1
ATOM 799 O O . THR A 1 104 ? -16.548 4.635 3.404 1.00 69.12 104 THR A O 1
ATOM 802 N N . ALA A 1 105 ? -15.258 6.328 4.142 1.00 70.88 105 ALA A N 1
ATOM 803 C CA . ALA A 1 105 ? -14.705 5.576 5.262 1.00 70.88 105 ALA A CA 1
ATOM 804 C C . ALA A 1 105 ? -15.831 5.180 6.242 1.00 70.88 105 ALA A C 1
ATOM 806 O O . ALA A 1 105 ? -16.678 6.019 6.559 1.00 70.88 105 ALA A O 1
ATOM 807 N N . PRO A 1 106 ? -15.852 3.929 6.734 1.00 76.62 106 PRO A N 1
ATOM 808 C CA . PRO A 1 106 ? -16.894 3.464 7.639 1.00 76.62 106 PRO A CA 1
ATOM 809 C C . PRO A 1 106 ? -16.828 4.226 8.966 1.00 76.62 106 PRO A C 1
ATOM 811 O O . PRO A 1 106 ? -15.771 4.312 9.593 1.00 76.62 106 PRO A O 1
ATOM 814 N N . THR A 1 107 ? -17.968 4.770 9.386 1.00 80.25 107 THR A N 1
ATOM 815 C CA . THR A 1 107 ? -18.111 5.533 10.634 1.00 80.25 107 THR A CA 1
ATOM 816 C C . THR A 1 107 ? -18.510 4.651 11.809 1.00 80.25 107 THR A C 1
ATOM 818 O O . THR A 1 107 ? -18.225 5.001 12.939 1.00 80.25 107 THR A O 1
ATOM 821 N N . THR A 1 108 ? -19.103 3.482 11.572 1.00 82.75 108 THR A N 1
ATOM 822 C CA . THR A 1 108 ? -19.563 2.574 12.631 1.00 82.75 108 THR A CA 1
ATOM 823 C C . THR A 1 108 ? -18.998 1.172 12.452 1.00 82.75 108 THR A C 1
ATOM 825 O O . THR A 1 108 ? -18.947 0.631 11.341 1.00 82.75 108 THR A O 1
ATOM 828 N N . CYS A 1 109 ? -18.610 0.541 13.555 1.00 84.81 109 CYS A N 1
ATOM 829 C CA . CYS A 1 109 ? -18.145 -0.836 13.561 1.00 84.81 109 CYS A CA 1
ATOM 830 C C . CYS A 1 109 ? -19.308 -1.810 13.319 1.00 84.81 109 CYS A C 1
ATOM 832 O O . CYS A 1 109 ? -20.233 -1.885 14.122 1.00 84.81 109 CYS A O 1
ATOM 834 N N . ARG A 1 110 ? -19.228 -2.642 12.272 1.00 81.75 110 ARG A N 1
ATOM 835 C CA . ARG A 1 110 ? -20.237 -3.690 11.991 1.00 81.75 110 ARG A CA 1
ATOM 836 C C . AR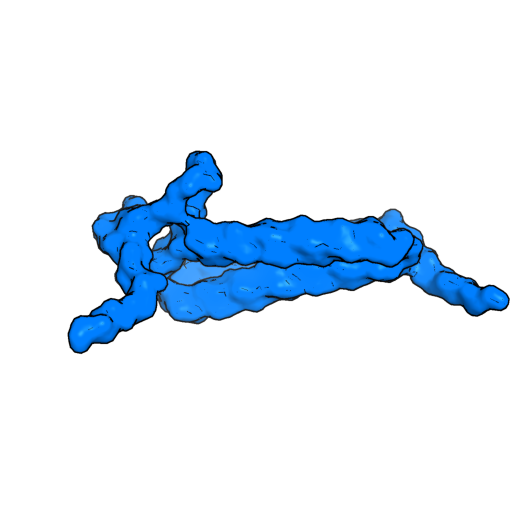G A 1 110 ? -20.286 -4.812 13.034 1.00 81.75 110 ARG A C 1
ATOM 838 O O . ARG A 1 110 ? -21.239 -5.578 13.048 1.00 81.75 110 ARG A O 1
ATOM 845 N N . HIS A 1 111 ? -19.246 -4.944 13.857 1.00 81.19 111 HIS A N 1
ATOM 846 C CA . HIS A 1 111 ? -19.109 -6.059 14.790 1.00 81.19 111 HIS A CA 1
ATOM 847 C C . HIS A 1 111 ? -19.621 -5.730 16.196 1.00 81.19 111 HIS A C 1
ATOM 849 O O . HIS A 1 111 ? -20.192 -6.601 16.844 1.00 81.19 111 HIS A O 1
ATOM 855 N N . CYS A 1 112 ? -19.403 -4.498 16.671 1.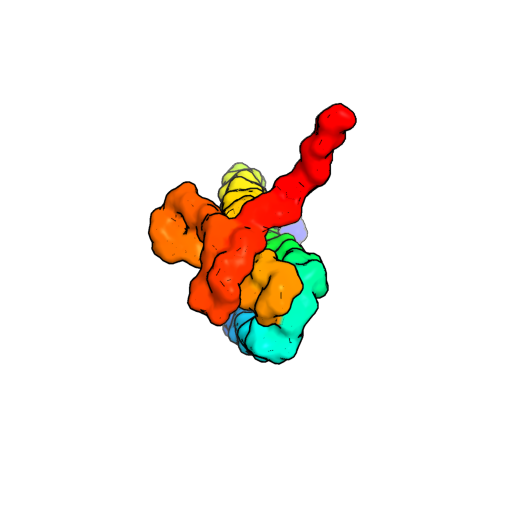00 83.38 112 CYS A N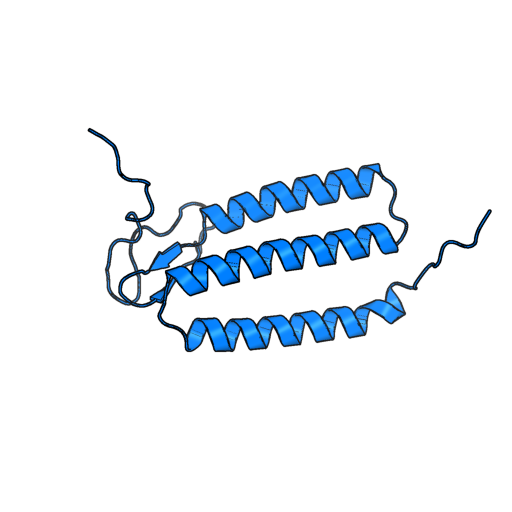 1
ATOM 856 C CA . CYS A 1 112 ? -19.796 -4.063 18.016 1.00 83.38 112 CYS A CA 1
ATOM 857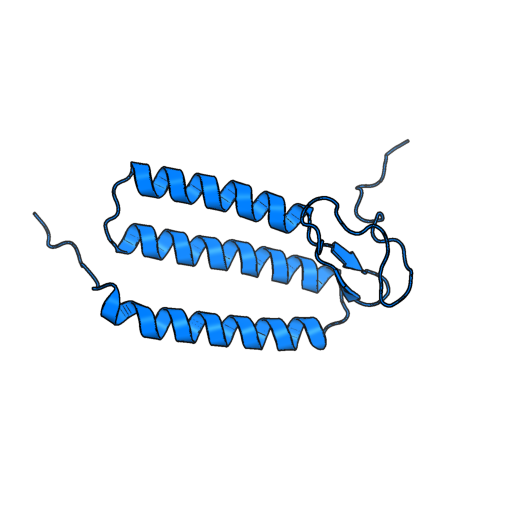 C C . CYS A 1 112 ? -20.624 -2.769 18.053 1.00 83.38 112 CYS A C 1
ATOM 859 O O . CYS A 1 112 ? -20.999 -2.335 19.135 1.00 83.38 112 CYS A O 1
ATOM 861 N N . GLY A 1 113 ? -20.876 -2.120 16.913 1.00 81.56 113 GLY A N 1
ATOM 862 C CA . GLY A 1 113 ? -21.639 -0.869 16.842 1.00 81.56 113 GLY A CA 1
ATOM 863 C C . GLY A 1 113 ? -20.892 0.385 17.310 1.00 81.56 113 GLY A C 1
ATOM 864 O O . GLY A 1 113 ? -21.438 1.476 17.197 1.00 81.56 113 GLY A O 1
ATOM 865 N N . ALA A 1 114 ? -19.653 0.264 17.801 1.00 82.06 114 ALA A N 1
ATOM 866 C CA . ALA A 1 114 ? -18.870 1.409 18.264 1.00 82.06 114 ALA A CA 1
ATOM 867 C C . ALA A 1 114 ? -18.542 2.393 17.129 1.00 82.06 114 ALA A C 1
ATOM 869 O O . ALA A 1 114 ? -18.315 1.987 15.983 1.00 82.06 114 ALA A O 1
ATOM 870 N N . ASP A 1 115 ? -18.463 3.676 17.477 1.00 80.75 115 ASP A N 1
ATOM 871 C CA . ASP A 1 115 ? -18.064 4.740 16.561 1.00 80.75 115 ASP A CA 1
ATOM 872 C C . ASP A 1 115 ? -16.574 4.609 16.187 1.00 80.75 115 ASP A C 1
ATOM 874 O O . ASP A 1 115 ? -15.696 4.441 17.037 1.00 80.75 115 ASP A O 1
ATOM 878 N N . LEU A 1 116 ? -16.291 4.651 14.888 1.00 75.62 116 LEU A N 1
ATOM 879 C CA . LEU A 1 116 ? -14.955 4.617 14.289 1.00 75.62 116 LEU A CA 1
ATOM 880 C C . LEU A 1 116 ? -14.426 6.035 14.000 1.00 75.62 116 LEU A C 1
ATOM 882 O O . LEU A 1 116 ? -13.260 6.184 13.613 1.00 75.62 116 LEU A O 1
ATOM 886 N N . GLN A 1 117 ? -15.247 7.080 14.190 1.00 62.38 117 GLN A N 1
ATOM 887 C CA . GLN A 1 117 ? -14.877 8.487 13.984 1.00 62.38 117 GLN A CA 1
ATOM 888 C C . GLN A 1 117 ? -13.871 9.023 15.018 1.00 62.38 117 GLN A C 1
ATOM 890 O O . GLN A 1 117 ? -13.257 10.065 14.782 1.00 62.38 117 GLN A O 1
ATOM 895 N N . ALA A 1 118 ? -13.610 8.288 16.105 1.00 51.59 118 ALA A N 1
ATOM 896 C CA . ALA A 1 118 ? -12.711 8.686 17.195 1.00 51.59 118 ALA A CA 1
ATOM 897 C C . ALA A 1 118 ? -11.215 8.813 16.815 1.00 51.59 118 ALA A C 1
ATOM 899 O O . ALA A 1 118 ? -10.400 9.221 17.635 1.00 51.59 118 ALA A O 1
ATOM 900 N N . ALA A 1 119 ? -10.825 8.531 15.567 1.00 47.22 119 ALA A N 1
ATOM 901 C CA . ALA A 1 119 ? -9.474 8.804 15.065 1.00 47.22 119 ALA A CA 1
ATOM 902 C C . ALA A 1 119 ? -9.331 10.198 14.408 1.00 47.22 119 ALA A C 1
ATOM 904 O O . ALA A 1 119 ? -8.505 10.371 13.507 1.00 47.22 119 ALA A O 1
ATOM 905 N N . ARG A 1 120 ? -10.139 11.185 14.821 1.00 43.22 120 ARG A N 1
ATOM 906 C CA . ARG A 1 120 ? -9.867 12.616 14.605 1.00 43.22 120 ARG A CA 1
ATOM 907 C C . ARG A 1 120 ? -8.916 13.072 15.726 1.00 43.22 120 ARG A C 1
ATOM 909 O O . ARG A 1 120 ? -9.204 12.757 16.879 1.00 43.22 120 ARG A O 1
ATOM 916 N N . PRO A 1 121 ? -7.787 13.754 15.443 1.00 44.38 121 PRO A N 1
ATOM 917 C CA . PRO A 1 121 ? -6.981 14.346 16.512 1.00 44.38 121 PRO A CA 1
ATOM 918 C C . PRO A 1 121 ? -7.875 15.258 17.368 1.00 44.38 121 PRO A C 1
ATOM 920 O O . PRO A 1 121 ? -8.804 15.855 16.811 1.00 44.38 121 PRO A O 1
ATOM 923 N N . PRO A 1 122 ? -7.645 15.334 18.693 1.00 41.41 122 PRO A N 1
ATOM 924 C CA . PRO A 1 122 ? -8.490 16.113 19.588 1.00 41.41 122 PRO A CA 1
ATOM 925 C C . PRO A 1 122 ? -8.596 17.543 19.057 1.00 41.41 122 PRO A C 1
ATOM 927 O O . PRO A 1 122 ? -7.586 18.205 18.818 1.00 41.41 122 PRO A O 1
ATOM 930 N N . THR A 1 123 ? -9.824 17.999 18.826 1.00 51.88 123 THR A N 1
ATOM 931 C CA . THR A 1 123 ? -10.105 19.409 18.583 1.00 51.88 123 THR A CA 1
ATOM 932 C C . THR A 1 123 ? -9.793 20.145 19.875 1.00 51.88 123 THR A C 1
ATOM 934 O O . THR A 1 123 ? -10.519 20.016 20.858 1.00 51.88 123 THR A O 1
ATOM 937 N N . VAL A 1 124 ? -8.663 20.850 19.883 1.00 46.28 124 VAL A N 1
ATOM 938 C CA . VAL A 1 124 ? -8.343 21.834 20.914 1.00 46.28 124 VAL A CA 1
ATOM 939 C C . VAL A 1 124 ? -9.399 22.932 20.789 1.00 46.28 124 VAL A C 1
ATOM 941 O O . VAL A 1 124 ? -9.466 23.597 19.754 1.00 46.28 124 VAL A O 1
ATOM 944 N N . HIS A 1 125 ? -10.269 23.024 21.792 1.00 46.53 125 HIS A N 1
ATOM 945 C CA . HIS A 1 125 ? -11.152 24.165 22.018 1.00 46.53 125 HIS A CA 1
ATOM 946 C C . HIS A 1 125 ? -10.435 25.193 22.886 1.00 46.53 125 HIS A C 1
ATOM 948 O O . HIS A 1 125 ? -9.684 24.758 23.790 1.00 46.53 125 HIS A O 1
#

pLDDT: mean 82.41, std 13.7, range [41.41, 95.88]